Protein AF-A0A0M8TLW0-F1 (afdb_monomer_lite)

Foldseek 3Di:
DDDDDDDDDPVRVVVVVVVVVDVVPDDDDDDDDLQVQLVVVVDDCVLVVVVPPPCVSCVPSPVVSVVVSVVVRVD

pLDDT: mean 93.12, std 7.82, range [61.66, 98.31]

Sequence (75 aa):
MASVPPTPSADSRARVSALRDALSSRVVVADGAMGTMLQAQDPTLEDFENLEGCNEILNLTRPDIVRSVHEAYFA

Structure (mmCIF, N/CA/C/O backbone):
data_AF-A0A0M8TLW0-F1
#
_entry.id   AF-A0A0M8TLW0-F1
#
loop_
_atom_site.group_PDB
_atom_site.id
_atom_site.type_symbol
_atom_site.label_atom_id
_atom_site.label_alt_id
_atom_site.label_comp_id
_atom_site.label_asym_id
_atom_site.label_entity_id
_atom_site.label_seq_id
_atom_site.pdbx_PDB_ins_code
_atom_site.Cartn_x
_atom_site.Cartn_y
_atom_site.Cartn_z
_atom_site.occupancy
_atom_site.B_iso_or_equiv
_atom_site.auth_seq_id
_atom_site.auth_comp_id
_atom_site.auth_asym_id
_atom_site.auth_atom_id
_atom_site.pdbx_PDB_model_num
ATOM 1 N N . MET A 1 1 ? 16.044 27.407 13.062 1.00 61.66 1 MET A N 1
ATOM 2 C CA . MET A 1 1 ? 14.650 27.682 13.472 1.00 61.66 1 MET A CA 1
ATOM 3 C C . MET A 1 1 ? 13.809 26.482 13.078 1.00 61.66 1 MET A C 1
ATOM 5 O O . MET A 1 1 ? 13.732 26.204 11.891 1.00 61.66 1 MET A O 1
ATOM 9 N N . ALA A 1 2 ? 13.269 25.726 14.035 1.00 63.69 2 ALA A N 1
ATOM 10 C CA . ALA A 1 2 ? 12.351 24.629 13.724 1.00 63.69 2 ALA A CA 1
ATOM 11 C C . ALA A 1 2 ? 10.980 25.219 13.357 1.00 63.69 2 ALA A C 1
ATOM 13 O O . ALA A 1 2 ? 10.472 26.071 14.087 1.00 63.69 2 ALA A O 1
ATOM 14 N N . SER A 1 3 ? 10.410 24.825 12.216 1.00 73.94 3 SER A N 1
ATOM 15 C CA . SER A 1 3 ? 9.074 25.267 11.810 1.00 73.94 3 SER A CA 1
ATOM 16 C C . SER A 1 3 ? 8.022 24.727 12.777 1.00 73.94 3 SER A C 1
ATOM 18 O O . SER A 1 3 ? 8.055 23.547 13.129 1.00 73.94 3 SER A O 1
ATOM 20 N N . VAL A 1 4 ? 7.069 25.570 13.171 1.00 70.56 4 VAL A N 1
ATOM 21 C CA . VAL A 1 4 ? 5.889 25.139 13.932 1.00 70.56 4 VAL A CA 1
ATOM 22 C C . VAL A 1 4 ? 5.111 24.120 13.087 1.00 70.56 4 VAL A C 1
ATOM 24 O O . VAL A 1 4 ? 4.870 24.393 11.908 1.00 70.56 4 VAL A O 1
ATOM 27 N N . PRO A 1 5 ? 4.730 22.951 13.634 1.00 74.94 5 PRO A N 1
ATOM 28 C CA . PRO A 1 5 ? 3.928 21.993 12.889 1.00 74.94 5 PRO A CA 1
ATOM 29 C C . PRO A 1 5 ? 2.561 22.610 12.542 1.00 74.94 5 PRO A C 1
ATOM 31 O O . PRO A 1 5 ? 1.970 23.298 13.380 1.00 74.94 5 PRO A O 1
ATOM 34 N N . PRO A 1 6 ? 2.047 22.395 11.320 1.00 78.38 6 PRO A N 1
ATOM 35 C CA . PRO A 1 6 ? 0.779 22.972 10.899 1.00 78.38 6 PRO A CA 1
ATOM 36 C C . PRO A 1 6 ? -0.381 22.438 11.747 1.00 78.38 6 PRO A C 1
ATOM 38 O O . PRO A 1 6 ? -0.431 21.255 12.093 1.00 78.38 6 PRO A O 1
ATOM 41 N N . THR A 1 7 ? -1.347 23.307 12.052 1.00 81.50 7 THR A N 1
ATOM 42 C CA . THR A 1 7 ? -2.589 22.903 12.719 1.00 81.50 7 THR A CA 1
ATOM 43 C C . THR A 1 7 ? -3.327 21.884 11.841 1.00 81.50 7 THR A C 1
ATOM 45 O O . THR A 1 7 ? -3.578 22.177 10.669 1.00 81.50 7 THR A O 1
ATOM 48 N N . PRO A 1 8 ? -3.712 20.704 12.363 1.00 80.62 8 PRO A N 1
ATOM 49 C CA . PRO A 1 8 ? -4.406 19.702 11.562 1.00 80.62 8 PRO A CA 1
ATOM 50 C C . PRO A 1 8 ? -5.748 20.234 11.042 1.00 80.62 8 PRO A C 1
ATOM 52 O O . PRO A 1 8 ? -6.446 20.984 11.732 1.00 80.62 8 PRO A O 1
ATOM 55 N N . SER A 1 9 ? -6.137 19.825 9.834 1.00 89.94 9 SER A N 1
ATOM 56 C CA . SER A 1 9 ? -7.442 20.169 9.259 1.00 89.94 9 SER A CA 1
ATOM 57 C C . SER A 1 9 ? -8.595 19.520 10.038 1.00 89.94 9 SER A C 1
ATOM 59 O O . SER A 1 9 ? -8.395 18.561 10.791 1.00 89.94 9 SER A O 1
ATOM 61 N N . ALA A 1 10 ? -9.818 20.032 9.857 1.00 90.31 10 ALA A N 1
ATOM 62 C CA . ALA A 1 10 ? -11.017 19.427 10.441 1.00 90.31 10 ALA A CA 1
ATOM 63 C C . ALA A 1 10 ? -11.168 17.952 10.022 1.00 90.31 10 ALA A C 1
ATOM 65 O O . ALA A 1 10 ? -11.363 17.097 10.885 1.00 90.31 10 ALA A O 1
ATOM 66 N N . ASP A 1 11 ? -10.931 17.644 8.744 1.00 92.56 11 ASP A N 1
ATOM 67 C CA . ASP A 1 11 ? -10.969 16.275 8.216 1.00 92.56 11 ASP A CA 1
ATOM 68 C C . ASP A 1 11 ? -9.939 15.368 8.883 1.00 92.56 11 ASP A C 1
ATOM 70 O O . ASP A 1 11 ? -10.226 14.220 9.214 1.00 92.56 11 ASP A O 1
ATOM 74 N N . SER A 1 12 ? -8.733 15.887 9.129 1.00 92.50 12 SER A N 1
ATOM 75 C CA . SER A 1 12 ? -7.682 15.114 9.791 1.00 92.50 12 SER A CA 1
ATOM 76 C C . SER A 1 12 ? -8.078 14.766 11.226 1.00 92.50 12 SER A C 1
ATOM 78 O O . SER A 1 12 ? -7.879 13.631 11.651 1.00 92.50 12 SER A O 1
ATOM 80 N N . ARG A 1 13 ? -8.708 15.699 11.958 1.00 94.62 13 ARG A N 1
ATOM 81 C CA . ARG A 1 13 ? -9.251 15.415 13.297 1.00 94.62 13 ARG A CA 1
ATOM 82 C C . ARG A 1 13 ? -10.372 14.378 13.253 1.00 94.62 13 ARG A C 1
ATOM 84 O O . ARG A 1 13 ? -10.370 13.473 14.084 1.00 94.62 13 ARG A O 1
ATOM 91 N N . ALA A 1 14 ? -11.284 14.479 12.285 1.00 96.62 14 ALA A N 1
ATOM 92 C CA . ALA A 1 14 ? -12.385 13.532 12.125 1.00 96.62 14 ALA A CA 1
ATOM 93 C C . ALA A 1 14 ? -11.882 12.107 11.835 1.00 96.62 14 ALA A C 1
ATOM 95 O O . ALA A 1 14 ? -12.284 11.170 12.523 1.00 96.62 14 ALA A O 1
ATOM 96 N N . ARG A 1 15 ? -10.933 11.941 10.897 1.00 96.44 15 ARG A N 1
ATOM 97 C CA . ARG A 1 15 ? -10.310 10.634 10.603 1.00 96.44 15 ARG A CA 1
ATOM 98 C C . ARG A 1 15 ? -9.614 10.036 11.825 1.00 96.44 15 ARG A C 1
ATOM 100 O O . ARG A 1 15 ? -9.742 8.844 12.081 1.00 96.44 15 ARG A O 1
ATOM 107 N N . VAL A 1 16 ? -8.898 10.859 12.595 1.00 96.56 16 VAL A N 1
ATOM 108 C CA . VAL A 1 16 ? -8.224 10.408 13.822 1.00 96.56 16 VAL A CA 1
ATOM 109 C C . VAL A 1 16 ? -9.234 9.969 14.886 1.00 96.56 16 VAL A C 1
ATOM 111 O O . VAL A 1 16 ? -8.996 8.959 15.545 1.00 96.56 16 VAL A O 1
ATOM 114 N N . SER A 1 17 ? -10.354 10.684 15.050 1.00 97.62 17 SER A N 1
ATOM 115 C CA . SER A 1 17 ? -11.433 10.250 15.950 1.00 97.62 17 SER A CA 1
ATOM 116 C C . SER A 1 17 ? -11.987 8.897 15.516 1.00 97.62 17 SER A C 1
ATOM 118 O O . SER A 1 17 ? -11.980 7.964 16.308 1.00 97.62 17 SER A O 1
ATOM 120 N N . ALA A 1 18 ? -12.339 8.751 14.234 1.00 97.62 18 ALA A N 1
ATOM 121 C CA . ALA A 1 18 ? -12.887 7.509 13.696 1.00 97.62 18 ALA A CA 1
ATOM 122 C C . ALA A 1 18 ? -11.943 6.308 13.891 1.00 97.62 18 ALA A C 1
ATOM 124 O O . ALA A 1 18 ? -12.392 5.219 14.244 1.00 97.62 18 ALA A O 1
ATOM 125 N N . LEU A 1 19 ? -10.631 6.504 13.714 1.00 97.31 19 LEU A N 1
ATOM 126 C CA . LEU A 1 19 ? -9.641 5.460 13.986 1.00 97.31 19 LEU A CA 1
ATOM 127 C C . LEU A 1 19 ? -9.601 5.081 15.476 1.00 97.31 19 LEU A C 1
ATOM 129 O O . LEU A 1 19 ? -9.564 3.896 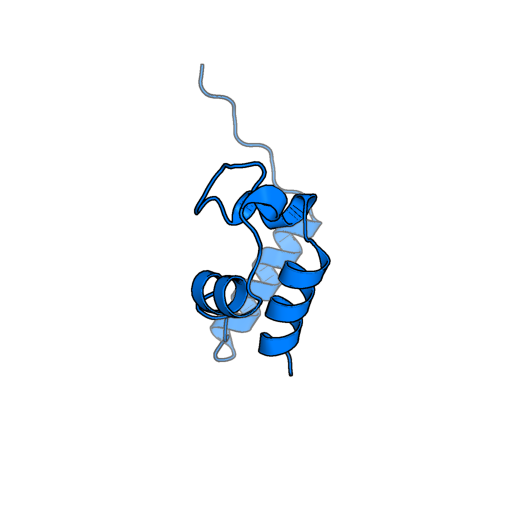15.800 1.00 97.31 19 LEU A O 1
ATOM 133 N N . ARG A 1 20 ? -9.633 6.061 16.389 1.00 97.88 20 ARG A N 1
ATOM 134 C CA . ARG A 1 20 ? -9.649 5.805 17.842 1.00 97.88 20 ARG A CA 1
ATOM 135 C C . ARG A 1 20 ? -10.916 5.081 18.285 1.00 97.88 20 ARG A C 1
ATOM 137 O O . ARG A 1 20 ? -10.829 4.151 19.082 1.00 97.88 20 ARG A O 1
ATOM 144 N N . ASP A 1 21 ? -12.059 5.473 17.740 1.00 98.31 21 ASP A N 1
ATOM 145 C CA . ASP A 1 21 ? -13.349 4.848 18.030 1.00 98.31 21 ASP A CA 1
ATOM 146 C C . ASP A 1 21 ? -13.390 3.400 17.513 1.00 98.31 21 ASP A C 1
ATOM 148 O O . ASP A 1 21 ? -13.887 2.500 18.191 1.00 98.31 21 ASP A O 1
ATOM 152 N N . ALA A 1 22 ? -12.801 3.133 16.342 1.00 98.12 22 ALA A N 1
ATOM 153 C CA . ALA A 1 22 ? -12.661 1.775 15.822 1.00 98.12 22 ALA A CA 1
ATOM 154 C C . ALA A 1 22 ? -11.756 0.906 16.710 1.00 98.12 22 ALA A C 1
ATOM 156 O O . ALA A 1 22 ? -12.132 -0.215 17.040 1.00 98.12 22 ALA A O 1
ATOM 157 N N . LEU A 1 23 ? -10.599 1.430 17.131 1.00 97.88 23 LEU A N 1
ATOM 158 C CA . LEU A 1 23 ? -9.648 0.712 17.987 1.00 97.88 23 LEU A CA 1
ATOM 159 C C . LEU A 1 23 ? -10.199 0.409 19.389 1.00 97.88 23 LEU A C 1
ATOM 161 O O . LEU A 1 23 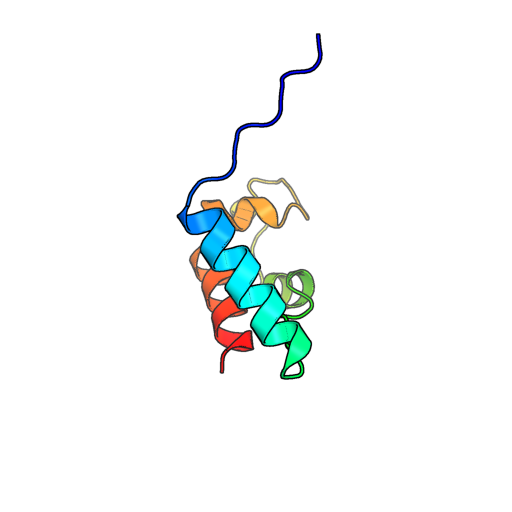? -9.775 -0.565 20.005 1.00 97.88 23 LEU A O 1
ATOM 165 N N . SER A 1 24 ? -11.118 1.228 19.909 1.00 98.12 24 SER A N 1
ATOM 166 C CA . SER A 1 24 ? -11.705 1.024 21.242 1.00 98.12 24 SER A CA 1
ATOM 167 C C . SER A 1 24 ? -12.859 0.020 21.257 1.00 98.12 24 SER A C 1
ATOM 169 O O . SER A 1 24 ? -13.145 -0.569 22.298 1.00 98.12 24 SER A O 1
ATOM 171 N N . SER A 1 25 ? -13.526 -0.177 20.117 1.00 98.06 25 SER A N 1
ATOM 172 C CA . SER A 1 25 ? -14.762 -0.962 20.024 1.00 98.06 25 SER A CA 1
ATOM 173 C C . SER A 1 25 ? -14.592 -2.318 19.342 1.00 98.06 25 SER A C 1
ATOM 175 O O . SER A 1 25 ? -15.453 -3.185 19.495 1.00 98.06 25 SER A O 1
ATOM 177 N N . ARG A 1 26 ? -13.509 -2.525 18.585 1.00 98.00 26 ARG A N 1
ATOM 178 C CA . ARG A 1 26 ? -13.278 -3.760 17.828 1.00 98.00 26 ARG A CA 1
ATOM 179 C C . ARG A 1 26 ? -11.810 -3.953 17.463 1.00 98.00 26 ARG A C 1
ATOM 181 O O . ARG A 1 26 ? -11.013 -3.021 17.463 1.00 98.00 26 ARG A O 1
ATOM 188 N N . VAL A 1 27 ? -11.476 -5.178 17.066 1.00 97.81 27 VAL A N 1
ATOM 189 C CA . VAL A 1 27 ? -10.200 -5.460 16.403 1.00 97.81 27 VAL A CA 1
ATOM 190 C C . VAL A 1 27 ? -10.173 -4.745 15.048 1.00 97.81 27 VAL A C 1
ATOM 192 O O . VAL A 1 27 ? -11.145 -4.774 14.286 1.00 97.81 27 VAL A O 1
ATOM 195 N N . VAL A 1 28 ? -9.052 -4.087 14.759 1.00 96.44 28 VAL A N 1
ATOM 196 C CA . VAL A 1 28 ? -8.768 -3.454 13.469 1.00 96.44 28 VAL A CA 1
ATOM 197 C C . VAL A 1 28 ? -7.668 -4.262 12.796 1.00 96.44 28 VAL A C 1
ATOM 199 O O . VAL A 1 28 ? -6.583 -4.407 13.351 1.00 96.44 28 VAL A O 1
ATOM 202 N N . VAL A 1 29 ? -7.968 -4.802 11.618 1.00 95.00 29 VAL A N 1
ATOM 203 C CA . VAL A 1 29 ? -7.004 -5.521 10.782 1.00 95.00 29 VAL A CA 1
ATOM 204 C C . VAL A 1 29 ? -6.436 -4.527 9.774 1.00 95.00 29 VAL A C 1
ATOM 206 O O . VAL A 1 29 ? -7.199 -3.844 9.092 1.00 95.00 29 VAL A O 1
ATOM 209 N N . ALA A 1 30 ? -5.111 -4.416 9.739 1.00 94.12 30 ALA A N 1
ATOM 210 C CA . ALA A 1 30 ? -4.386 -3.715 8.687 1.00 94.12 30 ALA A CA 1
ATOM 211 C C . ALA A 1 30 ? -3.963 -4.715 7.601 1.00 94.12 30 ALA A C 1
ATOM 213 O O . ALA A 1 30 ? -4.011 -5.928 7.818 1.00 94.12 30 ALA A O 1
ATOM 214 N N . ASP A 1 31 ? -3.557 -4.198 6.448 1.00 94.44 31 ASP A N 1
ATOM 215 C CA . ASP A 1 31 ? -2.935 -4.995 5.398 1.00 94.44 31 ASP A CA 1
ATOM 216 C C . ASP A 1 31 ? -1.613 -5.637 5.865 1.00 94.44 31 ASP A C 1
ATOM 218 O O . ASP A 1 31 ? -1.114 -5.417 6.974 1.00 94.44 31 ASP A O 1
ATOM 222 N N . GLY A 1 32 ? -1.090 -6.533 5.031 1.00 91.69 32 GLY A N 1
ATOM 223 C CA . GLY A 1 32 ? 0.094 -7.331 5.330 1.00 91.69 32 GLY A CA 1
ATOM 224 C C . GLY A 1 32 ? 1.347 -6.890 4.570 1.00 91.69 32 GLY A C 1
ATOM 225 O O . GLY A 1 32 ? 1.534 -5.732 4.203 1.00 91.69 32 GLY A O 1
ATOM 226 N N . ALA A 1 33 ? 2.249 -7.848 4.348 1.00 92.00 33 ALA A N 1
ATOM 227 C CA . ALA A 1 33 ? 3.509 -7.621 3.651 1.00 92.00 33 ALA A CA 1
ATOM 228 C C . ALA A 1 33 ? 3.311 -7.298 2.153 1.00 92.00 33 ALA A C 1
ATOM 230 O O . ALA A 1 33 ? 3.202 -8.190 1.313 1.00 92.00 33 ALA A O 1
ATOM 231 N N . MET A 1 34 ? 3.372 -6.007 1.817 1.00 94.06 34 MET A N 1
ATOM 232 C CA . MET A 1 34 ? 3.259 -5.513 0.437 1.00 94.06 34 MET A CA 1
ATOM 233 C C . MET A 1 34 ? 4.404 -5.992 -0.466 1.00 94.06 34 MET A C 1
ATOM 235 O O . MET A 1 34 ? 4.162 -6.433 -1.585 1.00 94.06 34 MET A O 1
ATOM 239 N N . GLY A 1 35 ? 5.654 -5.952 0.011 1.00 93.75 35 GLY A N 1
ATOM 240 C CA . GLY A 1 35 ? 6.833 -6.236 -0.818 1.00 93.75 35 GLY A CA 1
ATOM 241 C C . GLY A 1 35 ? 6.808 -7.618 -1.475 1.00 93.75 35 GLY A C 1
ATOM 242 O O . GLY A 1 35 ? 7.083 -7.737 -2.663 1.00 93.75 35 GLY A O 1
ATOM 243 N N . THR A 1 36 ? 6.404 -8.658 -0.742 1.00 93.62 36 THR A N 1
ATOM 244 C CA . THR A 1 36 ? 6.294 -10.019 -1.292 1.00 93.62 36 THR A CA 1
ATOM 245 C C . THR A 1 36 ? 5.209 -10.137 -2.356 1.00 93.62 36 THR A C 1
ATOM 247 O O . THR A 1 36 ? 5.390 -10.861 -3.329 1.00 93.62 36 THR A O 1
ATOM 250 N N . MET A 1 37 ? 4.096 -9.417 -2.199 1.00 95.88 37 MET A N 1
ATOM 251 C CA . MET A 1 37 ? 3.008 -9.430 -3.178 1.00 95.88 37 MET A CA 1
ATOM 252 C C . MET A 1 37 ? 3.350 -8.620 -4.427 1.00 95.88 37 MET A C 1
ATOM 254 O O . MET A 1 37 ? 3.028 -9.061 -5.525 1.00 95.88 37 MET A O 1
ATOM 258 N N . LEU A 1 38 ? 4.056 -7.495 -4.275 1.00 96.56 38 LEU A N 1
ATOM 259 C CA . LEU A 1 38 ? 4.588 -6.718 -5.397 1.00 96.56 38 LEU A CA 1
ATOM 260 C C . LEU A 1 38 ? 5.570 -7.558 -6.224 1.00 96.56 38 LEU A C 1
ATOM 262 O O . LEU A 1 38 ? 5.431 -7.637 -7.437 1.00 96.56 38 LEU A O 1
ATOM 266 N N . GLN A 1 39 ? 6.507 -8.248 -5.568 1.00 93.69 39 GLN A N 1
ATOM 267 C CA . GLN A 1 39 ? 7.467 -9.130 -6.245 1.00 93.69 39 GLN A CA 1
ATOM 268 C C . GLN A 1 39 ? 6.785 -10.324 -6.931 1.00 93.69 39 GLN A C 1
ATOM 270 O O . GLN A 1 39 ? 7.206 -10.743 -8.002 1.00 93.69 39 GLN A O 1
ATOM 275 N N . ALA A 1 40 ? 5.686 -10.843 -6.373 1.00 95.56 40 ALA A N 1
ATOM 276 C CA . ALA A 1 40 ? 4.900 -11.905 -7.005 1.00 95.56 40 ALA A CA 1
ATOM 277 C C . ALA A 1 40 ? 4.173 -11.468 -8.294 1.00 95.56 40 ALA A C 1
ATOM 279 O O . ALA A 1 40 ? 3.701 -12.332 -9.030 1.00 95.56 40 ALA A O 1
ATOM 280 N N . GLN A 1 41 ? 4.069 -10.161 -8.571 1.00 96.12 41 GLN A N 1
ATOM 281 C CA . GLN A 1 41 ? 3.585 -9.646 -9.860 1.00 96.12 41 GLN A CA 1
ATOM 282 C C . GLN A 1 41 ? 4.677 -9.615 -10.947 1.00 96.12 41 GLN A C 1
ATOM 284 O O . GLN A 1 41 ? 4.387 -9.193 -12.063 1.00 96.12 41 GLN A O 1
ATOM 289 N N . ASP A 1 42 ? 5.901 -10.053 -10.626 1.00 95.88 42 ASP A N 1
ATOM 290 C CA . ASP A 1 42 ? 7.056 -10.137 -11.532 1.00 95.88 42 ASP A CA 1
ATOM 291 C C . ASP A 1 42 ? 7.372 -8.821 -12.287 1.00 95.88 42 ASP A C 1
ATOM 293 O O . ASP A 1 42 ? 7.449 -8.807 -13.519 1.00 95.88 42 ASP A O 1
ATOM 297 N N . PRO A 1 43 ? 7.508 -7.673 -11.582 1.00 95.69 43 PRO A N 1
ATOM 298 C CA . PRO A 1 43 ? 7.908 -6.419 -12.211 1.00 95.69 43 PRO A CA 1
ATOM 299 C C . PRO A 1 43 ? 9.339 -6.506 -12.755 1.00 95.69 43 PRO A C 1
ATOM 301 O O . PRO A 1 43 ? 10.245 -7.060 -12.132 1.00 95.69 43 PRO A O 1
ATOM 304 N N . THR A 1 44 ? 9.556 -5.907 -13.918 1.00 96.31 44 THR A N 1
ATOM 305 C CA . THR A 1 44 ? 10.855 -5.868 -14.591 1.00 96.31 44 THR A CA 1
ATOM 306 C C . THR A 1 44 ? 11.773 -4.798 -13.990 1.00 96.31 44 THR A C 1
ATOM 308 O O . THR A 1 44 ? 11.318 -3.856 -13.346 1.00 96.31 44 THR A O 1
ATOM 311 N N . LEU A 1 45 ? 13.084 -4.876 -14.251 1.00 96.06 45 LEU A N 1
ATOM 312 C CA . LEU A 1 45 ? 14.036 -3.825 -13.847 1.00 96.06 45 LEU A CA 1
ATOM 313 C C . LEU A 1 45 ? 13.686 -2.444 -14.448 1.00 96.06 45 LEU A C 1
ATOM 315 O O . LEU A 1 45 ? 13.962 -1.410 -13.838 1.00 96.06 45 LEU A O 1
ATOM 319 N N . GLU A 1 46 ? 13.076 -2.430 -15.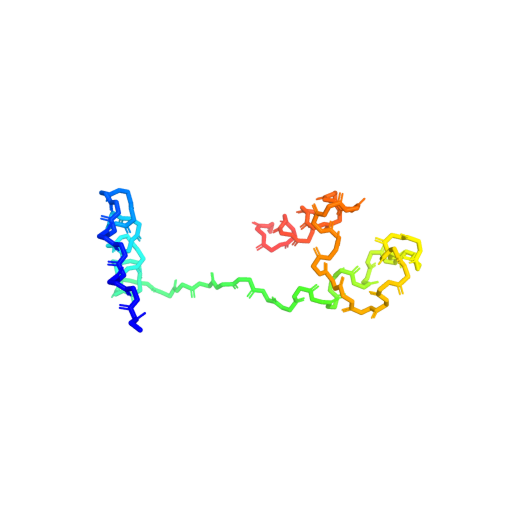637 1.00 97.06 46 GLU A N 1
ATOM 320 C CA . GLU A 1 46 ? 12.597 -1.210 -16.293 1.00 97.06 46 GLU A CA 1
ATOM 321 C C . GLU A 1 46 ? 11.427 -0.585 -15.527 1.00 97.06 46 GLU A C 1
ATOM 323 O O . GLU A 1 46 ? 11.421 0.628 -15.330 1.00 97.06 46 GLU A O 1
ATOM 328 N N . ASP A 1 47 ? 10.505 -1.402 -15.000 1.00 97.25 47 ASP A N 1
ATOM 329 C CA . ASP A 1 47 ? 9.423 -0.927 -14.126 1.00 97.25 47 ASP A CA 1
ATOM 330 C C . ASP A 1 47 ? 9.973 -0.235 -12.864 1.00 97.25 47 ASP A C 1
ATOM 332 O O . ASP A 1 47 ? 9.313 0.633 -12.294 1.00 97.25 47 ASP A O 1
ATOM 336 N N . PHE A 1 48 ? 11.190 -0.580 -12.432 1.00 97.12 48 PHE A N 1
ATOM 337 C CA . PHE A 1 48 ? 11.879 0.085 -11.324 1.00 97.12 48 PHE A CA 1
ATOM 338 C C . PHE A 1 48 ? 12.707 1.315 -11.736 1.00 97.12 48 PHE A C 1
ATOM 340 O O . PHE A 1 48 ? 13.360 1.905 -10.881 1.00 97.12 48 PHE A O 1
ATOM 347 N N . GLU A 1 49 ? 12.760 1.693 -13.016 1.00 97.25 49 GLU A N 1
ATOM 348 C CA . GLU A 1 49 ? 13.678 2.721 -13.543 1.00 97.25 49 GLU A CA 1
ATOM 349 C C . GLU A 1 49 ? 15.157 2.466 -13.176 1.00 97.25 49 GLU A C 1
ATOM 351 O O . GLU A 1 49 ? 15.942 3.392 -12.974 1.00 97.25 49 GLU A O 1
ATOM 356 N N . ASN A 1 50 ? 15.568 1.192 -13.108 1.00 95.50 50 ASN A N 1
ATOM 357 C CA . ASN A 1 50 ? 16.880 0.748 -12.606 1.00 95.50 50 ASN A CA 1
ATOM 358 C C . ASN A 1 50 ? 17.141 1.033 -11.110 1.00 95.50 50 ASN A C 1
ATOM 360 O O . ASN A 1 50 ? 18.272 0.883 -10.645 1.00 95.50 50 ASN A O 1
ATOM 364 N N . LEU A 1 51 ? 16.118 1.401 -10.335 1.00 95.44 51 LEU A N 1
ATOM 365 C CA . LEU A 1 51 ? 16.169 1.527 -8.875 1.00 95.44 51 LEU A CA 1
ATOM 366 C C . LEU A 1 51 ? 15.733 0.209 -8.220 1.00 95.44 51 LEU A C 1
ATOM 368 O O . LEU A 1 51 ? 14.718 0.146 -7.525 1.00 95.44 51 LEU A O 1
ATOM 372 N N . GLU A 1 52 ? 16.484 -0.863 -8.477 1.00 89.75 52 GLU A N 1
ATOM 373 C CA . GLU A 1 52 ? 16.164 -2.209 -7.989 1.00 89.75 52 GLU A CA 1
ATOM 374 C C . GLU A 1 52 ? 15.881 -2.214 -6.474 1.00 89.75 52 GLU A C 1
ATOM 376 O O . GLU A 1 52 ? 16.664 -1.711 -5.666 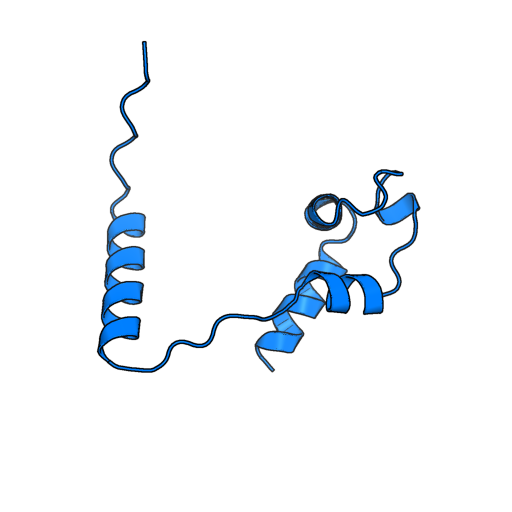1.00 89.75 52 GLU A O 1
ATOM 381 N N . GLY A 1 53 ? 14.726 -2.766 -6.090 1.00 88.00 53 GLY A N 1
ATOM 382 C CA . GLY A 1 53 ? 14.274 -2.837 -4.698 1.00 88.00 53 GLY A CA 1
ATOM 383 C C . GLY A 1 53 ? 13.580 -1.578 -4.159 1.00 88.00 53 GLY A C 1
ATOM 384 O O . GLY A 1 53 ? 12.997 -1.642 -3.075 1.00 88.00 53 GLY A O 1
ATOM 385 N N . CYS A 1 54 ? 13.570 -0.458 -4.892 1.00 95.56 54 CYS A N 1
ATOM 386 C CA . CYS A 1 54 ? 12.792 0.732 -4.531 1.00 95.56 54 CYS A CA 1
ATOM 387 C C . CYS A 1 54 ? 11.325 0.555 -4.943 1.00 95.56 54 CYS A C 1
ATOM 389 O O . CYS A 1 54 ? 10.879 1.077 -5.958 1.00 95.56 54 CYS A O 1
ATOM 391 N N . ASN A 1 55 ? 10.554 -0.193 -4.153 1.00 96.50 55 ASN A N 1
ATOM 392 C CA . ASN A 1 55 ? 9.143 -0.471 -4.447 1.00 96.50 55 ASN A CA 1
ATOM 393 C C . ASN A 1 55 ? 8.280 0.798 -4.551 1.00 96.50 55 ASN A C 1
ATOM 395 O O . ASN A 1 55 ? 7.241 0.780 -5.207 1.00 96.50 55 ASN A O 1
ATOM 399 N N . GLU A 1 56 ? 8.693 1.906 -3.931 1.00 96.50 56 GLU A N 1
ATOM 400 C CA . GLU A 1 56 ? 7.980 3.180 -3.998 1.00 96.50 56 GLU A CA 1
ATOM 401 C C . GLU A 1 56 ? 7.844 3.700 -5.433 1.00 96.50 56 GLU A C 1
ATOM 403 O O . GLU A 1 56 ? 6.820 4.319 -5.738 1.00 96.50 56 GLU A O 1
ATOM 408 N N . ILE A 1 57 ? 8.811 3.416 -6.318 1.00 97.50 57 ILE A N 1
ATOM 409 C CA . ILE A 1 57 ? 8.769 3.864 -7.718 1.00 97.50 57 ILE A CA 1
ATOM 410 C C . ILE A 1 57 ? 7.574 3.272 -8.473 1.00 97.50 57 ILE A C 1
ATOM 412 O O . ILE A 1 57 ? 6.999 3.938 -9.334 1.00 97.50 57 ILE A O 1
ATOM 416 N N . LEU A 1 58 ? 7.104 2.086 -8.058 1.00 97.44 58 LEU A N 1
ATOM 417 C CA . LEU A 1 58 ? 5.951 1.412 -8.654 1.00 97.44 58 LEU A CA 1
ATOM 418 C C . LEU A 1 58 ? 4.649 2.205 -8.480 1.00 97.44 58 LEU A C 1
ATOM 420 O O . LEU A 1 58 ? 3.721 2.013 -9.257 1.00 97.44 58 LEU A O 1
ATOM 424 N N . ASN A 1 59 ? 4.571 3.151 -7.536 1.00 97.38 59 ASN A N 1
ATOM 425 C CA . ASN A 1 59 ? 3.425 4.068 -7.461 1.00 97.38 59 ASN A CA 1
ATOM 426 C C . ASN A 1 59 ? 3.299 4.957 -8.708 1.00 97.38 59 ASN A C 1
ATOM 428 O O . ASN A 1 59 ? 2.196 5.393 -9.036 1.00 97.38 59 ASN A O 1
ATOM 432 N N . LEU A 1 60 ? 4.420 5.251 -9.371 1.00 97.88 60 LEU A N 1
ATOM 433 C CA . LEU A 1 60 ? 4.471 6.069 -10.580 1.00 97.88 60 LEU A CA 1
ATOM 434 C C . LEU A 1 60 ? 4.502 5.201 -11.837 1.00 97.88 60 LEU A C 1
ATOM 436 O O . LEU A 1 60 ? 3.757 5.472 -12.776 1.00 97.88 60 LEU A O 1
ATOM 440 N N . THR A 1 61 ? 5.337 4.163 -11.849 1.00 98.00 61 THR A N 1
ATOM 441 C CA . THR A 1 61 ? 5.612 3.361 -13.049 1.00 98.00 61 THR A CA 1
ATOM 442 C C . THR A 1 61 ? 4.599 2.242 -13.267 1.00 98.00 61 THR A C 1
ATO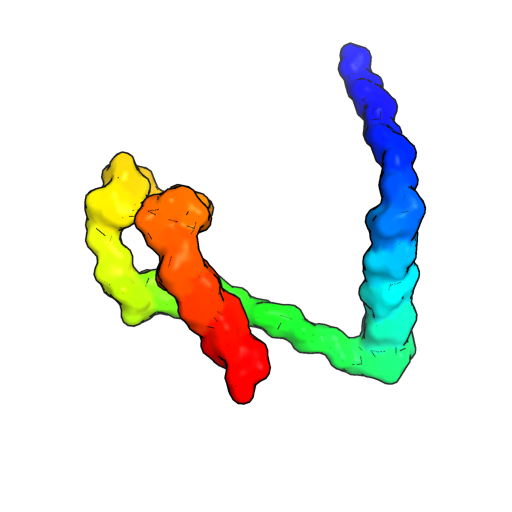M 444 O O . THR A 1 61 ? 4.241 1.969 -14.410 1.00 98.00 61 THR A O 1
ATOM 447 N N . ARG A 1 62 ? 4.093 1.623 -12.189 1.00 97.56 62 ARG A N 1
ATOM 448 C CA . ARG A 1 62 ? 3.146 0.492 -12.216 1.00 97.56 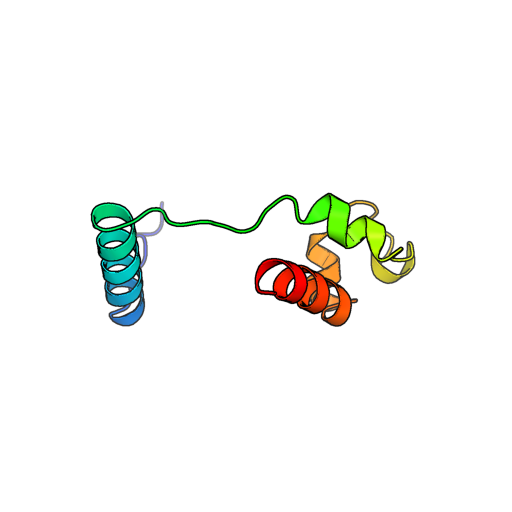62 ARG A CA 1
ATOM 449 C C . ARG A 1 62 ? 2.032 0.612 -11.166 1.00 97.56 62 ARG A C 1
ATOM 451 O O . ARG A 1 62 ? 1.861 -0.270 -10.316 1.00 97.56 62 ARG A O 1
ATOM 458 N N . PRO A 1 63 ? 1.220 1.687 -11.214 1.00 98.19 63 PRO A N 1
ATOM 459 C CA . PRO A 1 63 ? 0.118 1.882 -10.270 1.00 98.19 63 PRO A CA 1
ATOM 460 C C . PRO A 1 63 ? -0.957 0.785 -10.363 1.00 98.19 63 PRO A C 1
ATOM 462 O O . PRO A 1 63 ? -1.733 0.605 -9.424 1.00 98.19 63 PRO A O 1
ATOM 465 N N . ASP A 1 64 ? -1.014 0.052 -11.478 1.00 98.12 64 ASP A N 1
ATOM 466 C CA . ASP A 1 64 ? -1.848 -1.135 -11.663 1.00 98.12 64 ASP A CA 1
ATOM 467 C C . ASP A 1 64 ? -1.449 -2.276 -10.714 1.00 98.12 64 ASP A C 1
ATOM 469 O O . ASP A 1 64 ? -2.322 -2.833 -10.047 1.00 98.12 64 ASP A O 1
ATOM 473 N N . ILE A 1 65 ? -0.147 -2.562 -10.577 1.00 97.19 65 ILE A N 1
ATOM 474 C CA . ILE A 1 65 ? 0.380 -3.571 -9.644 1.00 97.19 65 ILE A CA 1
ATOM 475 C C . ILE A 1 65 ? 0.078 -3.170 -8.197 1.00 97.19 65 ILE A C 1
ATOM 477 O O . ILE A 1 65 ? -0.410 -3.975 -7.408 1.00 97.19 65 ILE A O 1
ATOM 481 N N . VAL A 1 66 ? 0.333 -1.911 -7.835 1.00 97.38 66 VAL A N 1
ATOM 482 C CA . VAL A 1 66 ? 0.085 -1.430 -6.465 1.00 97.38 66 VAL A CA 1
ATOM 483 C C . VAL A 1 66 ? -1.398 -1.562 -6.108 1.00 97.38 66 VAL A C 1
ATOM 485 O O . VAL A 1 66 ? -1.746 -2.018 -5.016 1.00 97.38 66 VAL A O 1
ATOM 488 N N . ARG A 1 67 ? -2.288 -1.218 -7.047 1.00 97.12 67 ARG A N 1
ATOM 489 C CA . ARG A 1 67 ? -3.735 -1.362 -6.868 1.00 97.12 67 ARG A CA 1
ATOM 490 C C . ARG A 1 67 ? -4.157 -2.819 -6.706 1.00 97.12 67 ARG A C 1
ATOM 492 O O . ARG A 1 67 ? -4.923 -3.093 -5.786 1.00 97.12 67 ARG A O 1
ATOM 499 N N . SER A 1 68 ? -3.658 -3.731 -7.543 1.00 96.50 68 SER A N 1
ATOM 500 C CA . SER A 1 68 ? -4.044 -5.146 -7.464 1.00 96.50 68 SER A CA 1
ATOM 501 C C . SER A 1 68 ? -3.648 -5.769 -6.122 1.00 96.50 68 SER A C 1
ATOM 503 O O . SER A 1 68 ? -4.427 -6.519 -5.534 1.00 96.50 68 SER A O 1
ATOM 505 N N . VAL A 1 69 ? -2.483 -5.395 -5.578 1.00 96.44 69 VAL A N 1
ATOM 506 C CA . VAL A 1 69 ? -2.040 -5.848 -4.252 1.00 96.44 69 VAL A CA 1
ATOM 507 C C . VAL A 1 69 ? -2.962 -5.333 -3.145 1.00 96.44 69 VAL A C 1
ATOM 509 O O . VAL A 1 69 ? -3.347 -6.109 -2.272 1.00 96.44 69 VAL A O 1
ATOM 512 N N . HIS A 1 70 ? -3.364 -4.057 -3.179 1.00 96.50 70 HIS A N 1
ATOM 513 C CA . HIS A 1 70 ? -4.334 -3.538 -2.211 1.00 96.50 70 HIS A CA 1
ATOM 514 C C . HIS A 1 70 ? -5.690 -4.244 -2.318 1.00 96.50 70 HIS A C 1
ATOM 516 O O . HIS A 1 70 ? -6.261 -4.619 -1.297 1.00 96.50 70 HIS A O 1
ATOM 522 N N . GLU A 1 71 ? -6.202 -4.454 -3.533 1.00 95.75 71 GLU A N 1
ATOM 523 C CA . GLU A 1 71 ? -7.475 -5.150 -3.766 1.00 95.75 71 GLU A CA 1
ATOM 524 C C . GLU A 1 71 ? -7.455 -6.582 -3.216 1.00 95.75 71 GLU A C 1
ATOM 526 O O . GLU A 1 71 ? -8.430 -7.015 -2.605 1.00 95.75 71 GLU A O 1
ATOM 531 N N . ALA A 1 72 ? -6.324 -7.280 -3.334 1.00 95.31 72 ALA A N 1
ATOM 532 C CA . ALA A 1 72 ? -6.153 -8.626 -2.795 1.00 95.31 72 ALA A CA 1
ATOM 533 C C . ALA A 1 72 ? -6.216 -8.704 -1.256 1.00 95.31 72 ALA A C 1
ATOM 535 O O . ALA A 1 72 ? -6.512 -9.771 -0.729 1.00 95.31 72 ALA A O 1
ATOM 536 N N . TYR A 1 73 ? -5.979 -7.605 -0.528 1.00 95.06 73 TYR A N 1
ATOM 537 C CA . TYR A 1 73 ? -6.193 -7.550 0.927 1.00 95.06 73 TYR A CA 1
ATOM 538 C C . TYR A 1 73 ? -7.642 -7.247 1.330 1.00 95.06 73 TYR A C 1
ATOM 540 O O . TYR A 1 73 ? -8.010 -7.471 2.483 1.00 95.06 73 TYR A O 1
ATOM 548 N N . PHE A 1 74 ? -8.453 -6.709 0.415 1.00 91.44 74 PHE A N 1
ATOM 549 C CA . PHE A 1 74 ? -9.859 -6.381 0.669 1.00 91.44 74 PHE A CA 1
ATOM 550 C C . PHE A 1 74 ? -10.838 -7.489 0.257 1.00 91.44 74 PHE A C 1
ATOM 552 O O . PHE A 1 74 ? -11.982 -7.458 0.717 1.00 91.44 74 PHE A O 1
ATOM 559 N N . ALA A 1 75 ? -10.415 -8.409 -0.615 1.00 79.00 75 ALA A N 1
ATOM 560 C CA . ALA A 1 75 ? -11.186 -9.575 -1.054 1.00 79.00 75 ALA A CA 1
ATOM 561 C C . ALA A 1 75 ? -11.196 -10.693 0.002 1.00 79.00 75 ALA A C 1
ATOM 563 O O . ALA A 1 75 ? -12.270 -11.317 0.165 1.00 79.00 75 ALA A O 1
#

Secondary structure (DSSP, 8-state):
-PPPPPPPPHHHHHHHHHHHHHHHHS--PPP--HHHHHHTT---TTTTTT-TT-GGGHHHH-HHHHHHHHHHHH-

Radius of gyration: 17.55 Å; chains: 1; bounding box: 32×40×38 Å